Protein AF-K3X3Z5-F1 (afdb_monomer)

Solvent-accessible surface area (backbone atoms only — not comparable to full-atom values): 9626 Å² total; per-residue (Å²): 138,80,86,80,70,74,77,56,52,69,42,76,85,49,53,81,78,54,49,88,45,54,69,49,45,54,52,41,50,53,44,42,53,52,52,18,60,75,34,40,89,85,39,59,60,42,73,52,32,33,34,65,70,54,49,47,64,42,39,48,77,70,24,57,85,70,72,64,48,74,66,56,53,49,53,44,48,54,68,59,26,80,80,70,70,70,47,39,52,40,54,20,53,54,27,14,47,46,72,71,37,71,72,58,71,64,60,39,50,54,52,46,55,51,66,75,47,95,74,80,70,102,67,82,51,72,67,58,52,48,51,49,54,53,24,31,52,56,11,35,44,61,47,24,77,58,81,87,81,57,69,80,73,46,49,66,56,52,49,61,65,53,78,76,111

Secondary structure (DSSP, 8-state):
--------PBPGGGGGGS-SSHHHHHHHHHHHHHHHHHHTTT-GGGGTEEEHHHHHHHHHHHHGGGT--HHHHHHHHHHH-TT--SEEEHHHHHHHHHHHS---HHHHHHHHHHTT-SS--S---HHHHHHHHHHHHHHHHHHB--PPPPHHHHHHHHHHHHTT-

pLDDT: mean 81.87, std 15.61, range [31.64, 96.0]

Foldseek 3Di:
DDDPPPPFAFDPLQPLQQDQAPVLLVQLVVLLVVVCVVCCVPDVCSLFKDALVSQCRSCVVVNVVVPQDSVSSVVLQVLLPPVPPNIDGPLLQSLLSLVNHDDDPVVSVVSSLVSLDPDDDPDQDLVNVLVSVVSNQSSVVSTGVDPRDDSVNCVVVSCVVNVVD

Mean predicted aligned error: 7.84 Å

Nearest PDB structures (foldseek):
  2l2e-assembly1_A  TM=6.737E-01  e=6.072E-02  Schizosaccharomyces pombe
  1iku-assembly1_A  TM=6.358E-01  e=1.335E-01  Bos taurus

Organism: Globisporangium ultimum (strain ATCC 200006 / CBS 805.95 / DAOM BR144) (NCBI:txid431595)

Radius of gyration: 16.38 Å; Cα contacts (8 Å, |Δi|>4): 162; chains: 1; bounding box: 36×47×47 Å

Structure (mmCIF, N/CA/C/O backbone):
data_AF-K3X3Z5-F1
#
_entry.id   AF-K3X3Z5-F1
#
loop_
_atom_site.group_PDB
_atom_site.id
_atom_site.type_symbol
_atom_site.label_atom_id
_atom_site.label_alt_id
_atom_site.label_comp_id
_atom_site.label_asym_id
_atom_site.label_entity_id
_atom_site.label_seq_id
_atom_site.pdbx_PDB_ins_code
_atom_site.Cartn_x
_atom_site.Cartn_y
_atom_site.Cartn_z
_atom_site.occupancy
_atom_site.B_iso_or_equiv
_atom_site.auth_seq_id
_atom_site.auth_comp_id
_atom_site.auth_asym_id
_atom_site.auth_atom_id
_atom_site.pdbx_PDB_model_num
ATOM 1 N N . MET A 1 1 ? 17.997 27.847 18.738 1.00 32.31 1 MET A N 1
ATOM 2 C CA . MET A 1 1 ? 17.129 27.845 17.539 1.00 32.31 1 MET A CA 1
ATOM 3 C C . MET A 1 1 ? 17.585 26.740 16.596 1.00 32.31 1 MET A C 1
ATOM 5 O O . MET A 1 1 ? 18.782 26.613 16.391 1.00 32.31 1 MET A O 1
ATOM 9 N N . GLY A 1 2 ? 16.648 25.958 16.044 1.00 32.53 2 GLY A N 1
ATOM 10 C CA . GLY A 1 2 ? 16.897 25.074 14.898 1.00 32.53 2 GLY A CA 1
ATOM 11 C C . GLY A 1 2 ? 17.248 23.615 15.207 1.00 32.53 2 GLY A C 1
ATOM 12 O O . GLY A 1 2 ? 18.322 23.153 14.837 1.00 32.53 2 GLY A O 1
ATOM 13 N N . SER A 1 3 ? 16.327 22.860 15.816 1.00 31.64 3 SER A N 1
ATOM 14 C CA . SER A 1 3 ? 16.375 21.391 15.784 1.00 31.64 3 SER A CA 1
ATOM 15 C C . SER A 1 3 ? 16.249 20.912 14.332 1.00 31.64 3 SER A C 1
ATOM 17 O O . SER A 1 3 ? 15.146 20.827 13.786 1.00 31.64 3 SER A O 1
ATOM 19 N N . LYS A 1 4 ? 17.387 20.590 13.707 1.00 34.66 4 LYS A N 1
ATOM 20 C CA . LYS A 1 4 ? 17.483 19.841 12.448 1.00 34.66 4 LYS A CA 1
ATOM 21 C C . LYS A 1 4 ? 17.101 18.375 12.692 1.00 34.66 4 LYS A C 1
ATOM 23 O O . LYS A 1 4 ? 17.910 17.476 12.499 1.00 34.66 4 LYS A O 1
ATOM 28 N N . HIS A 1 5 ? 15.863 18.114 13.107 1.00 37.16 5 HIS A N 1
ATOM 29 C CA . HIS A 1 5 ? 15.279 16.808 12.832 1.00 37.16 5 HIS A CA 1
ATOM 30 C C . HIS A 1 5 ? 14.963 16.818 11.345 1.00 37.16 5 HIS A C 1
ATOM 32 O O . HIS A 1 5 ? 14.010 17.460 10.903 1.00 37.16 5 HIS A O 1
ATOM 38 N N . SER A 1 6 ? 15.850 16.194 10.572 1.00 39.06 6 SER A N 1
ATOM 39 C CA . SER A 1 6 ? 15.628 15.857 9.177 1.00 39.06 6 SER A CA 1
ATOM 40 C C . SER A 1 6 ? 14.194 15.357 9.040 1.00 39.06 6 SER A C 1
ATOM 42 O O . SER A 1 6 ? 13.831 14.289 9.530 1.00 39.06 6 SER A O 1
ATOM 44 N N . LYS A 1 7 ? 13.342 16.168 8.405 1.00 45.75 7 LYS A N 1
ATOM 45 C CA . LYS A 1 7 ? 12.070 15.695 7.874 1.00 45.75 7 LYS A CA 1
ATOM 46 C C . LYS A 1 7 ? 12.460 14.606 6.886 1.00 45.75 7 LYS A C 1
ATOM 48 O O . LYS A 1 7 ? 12.826 14.932 5.763 1.00 45.75 7 LYS A O 1
ATOM 53 N N . GLY A 1 8 ? 12.497 13.350 7.333 1.00 56.75 8 GLY A N 1
ATOM 54 C CA . GLY A 1 8 ? 12.824 12.207 6.493 1.00 56.75 8 GLY A CA 1
ATOM 55 C C . GLY A 1 8 ? 11.882 12.248 5.302 1.00 56.75 8 GLY A C 1
ATOM 56 O O . GLY A 1 8 ? 10.680 12.006 5.449 1.00 56.75 8 GLY A O 1
ATOM 57 N N . GLY A 1 9 ? 12.404 12.701 4.164 1.00 72.75 9 GLY A N 1
ATOM 58 C CA . GLY A 1 9 ? 11.664 12.763 2.919 1.00 72.75 9 GLY A CA 1
ATOM 59 C C . GLY A 1 9 ? 11.290 11.352 2.492 1.00 72.75 9 GLY A C 1
ATOM 60 O O . GLY A 1 9 ? 11.882 10.370 2.950 1.00 72.75 9 GLY A O 1
ATOM 61 N N . VAL A 1 10 ? 10.286 11.250 1.627 1.00 82.06 10 VAL A N 1
ATOM 62 C CA . VAL A 1 10 ? 10.059 9.999 0.902 1.00 82.06 10 VAL A CA 1
ATOM 63 C C . VAL A 1 10 ? 11.343 9.666 0.141 1.00 82.06 10 VAL A C 1
ATOM 65 O O . VAL A 1 10 ? 11.942 10.554 -0.470 1.00 82.06 10 VAL A O 1
ATOM 68 N N . ARG A 1 11 ? 11.775 8.406 0.207 1.00 86.50 11 ARG A N 1
ATOM 69 C CA . ARG A 1 11 ? 12.928 7.893 -0.544 1.00 86.50 11 ARG A CA 1
ATOM 70 C C . ARG A 1 11 ? 12.750 8.230 -2.025 1.00 86.50 11 ARG A C 1
ATOM 72 O O . ARG A 1 11 ? 11.696 7.933 -2.588 1.00 86.50 11 ARG A O 1
ATOM 79 N N . ALA A 1 12 ? 13.743 8.876 -2.633 1.00 84.94 12 ALA A N 1
ATOM 80 C CA . ALA A 1 12 ? 13.648 9.390 -4.001 1.00 84.94 12 ALA A CA 1
ATOM 81 C C . ALA A 1 12 ? 13.286 8.280 -5.002 1.00 84.94 12 ALA A C 1
ATOM 83 O O . ALA A 1 12 ? 12.450 8.473 -5.877 1.00 84.94 12 ALA A O 1
ATOM 84 N N . GLU A 1 13 ? 13.828 7.084 -4.782 1.00 87.81 13 GLU A N 1
ATOM 85 C CA . GLU A 1 13 ? 13.635 5.876 -5.588 1.00 87.81 13 GLU A CA 1
ATOM 86 C C . GLU A 1 13 ? 12.197 5.334 -5.547 1.00 87.81 13 GLU A C 1
ATOM 88 O O . GLU A 1 13 ? 11.816 4.515 -6.379 1.00 87.81 13 GLU A O 1
ATOM 93 N N . LEU A 1 14 ? 11.399 5.767 -4.567 1.00 89.38 14 LEU A N 1
ATOM 94 C CA . LEU A 1 14 ? 10.021 5.323 -4.371 1.00 89.38 14 LEU A CA 1
ATOM 95 C C . LEU A 1 14 ? 8.997 6.389 -4.762 1.00 89.38 14 LEU A C 1
ATOM 97 O O . LEU A 1 14 ? 7.808 6.089 -4.779 1.00 89.38 14 LEU A O 1
ATOM 101 N N . GLN A 1 15 ? 9.414 7.618 -5.085 1.00 86.88 15 GLN A N 1
ATOM 102 C CA . GLN A 1 15 ? 8.481 8.714 -5.386 1.00 86.88 15 GLN A CA 1
ATOM 103 C C . GLN A 1 15 ? 7.523 8.380 -6.532 1.00 86.88 15 GLN A C 1
ATOM 105 O O . GLN A 1 15 ? 6.372 8.799 -6.516 1.00 86.88 15 GLN A O 1
ATOM 110 N N . CYS A 1 16 ? 7.980 7.577 -7.488 1.00 85.19 16 CYS A N 1
ATOM 111 C CA . CYS A 1 16 ? 7.239 7.216 -8.687 1.00 85.19 16 CYS A CA 1
ATOM 112 C C . CYS A 1 16 ? 6.013 6.311 -8.436 1.00 85.19 16 CYS A C 1
ATOM 114 O O . CYS A 1 16 ? 5.149 6.190 -9.304 1.00 85.19 16 CYS A O 1
ATOM 116 N N . ILE A 1 17 ? 5.920 5.700 -7.249 1.00 89.88 17 ILE A N 1
ATOM 117 C CA . ILE A 1 17 ? 4.785 4.869 -6.820 1.00 89.88 17 ILE A CA 1
ATOM 118 C C . ILE A 1 17 ? 3.985 5.497 -5.673 1.00 89.88 17 ILE A C 1
ATOM 120 O O . ILE A 1 17 ? 3.019 4.894 -5.203 1.00 89.88 17 ILE A O 1
ATOM 124 N N . VAL A 1 18 ? 4.391 6.674 -5.182 1.00 90.56 18 VAL A N 1
ATOM 125 C CA . VAL A 1 18 ? 3.660 7.374 -4.123 1.00 90.56 18 VAL A CA 1
ATOM 126 C C . VAL A 1 18 ? 2.500 8.149 -4.750 1.00 90.56 18 VAL A C 1
ATOM 128 O O . VAL A 1 18 ? 2.741 8.998 -5.610 1.00 90.56 18 VAL A O 1
ATOM 131 N N . PRO A 1 19 ? 1.248 7.902 -4.327 1.00 91.06 19 PRO A N 1
ATOM 132 C CA . PRO A 1 19 ? 0.104 8.654 -4.826 1.00 91.06 19 PRO A CA 1
ATOM 133 C C . PRO A 1 19 ? 0.245 10.153 -4.520 1.00 91.06 19 PRO A C 1
ATOM 135 O O . PRO A 1 19 ? 0.611 10.534 -3.407 1.00 91.06 19 PRO A O 1
ATOM 138 N N . LEU A 1 20 ? -0.051 11.014 -5.498 1.00 88.31 20 LEU A N 1
ATOM 139 C CA . LEU A 1 20 ? 0.067 12.469 -5.331 1.00 88.31 20 LEU A CA 1
ATOM 140 C C . LEU A 1 20 ? -1.100 13.045 -4.526 1.00 88.31 20 LEU A C 1
ATOM 142 O O . LEU A 1 20 ? -0.931 14.021 -3.794 1.00 88.31 20 LEU A O 1
ATOM 146 N N . LYS A 1 21 ? -2.286 12.446 -4.668 1.00 92.00 21 LYS A N 1
ATOM 147 C CA . LYS A 1 21 ? -3.507 12.838 -3.964 1.00 92.00 21 LYS A CA 1
ATOM 148 C C . LYS A 1 21 ? -4.053 11.679 -3.144 1.00 92.00 21 LYS A C 1
ATOM 150 O O . LYS A 1 21 ? -3.856 10.510 -3.469 1.00 92.00 21 LYS A O 1
ATOM 155 N N . TRP A 1 22 ? -4.820 12.016 -2.112 1.00 94.31 22 TRP A N 1
ATOM 156 C CA . TRP A 1 22 ? -5.525 11.031 -1.294 1.00 94.31 22 TRP A CA 1
ATOM 157 C C . TRP A 1 22 ? -6.454 10.123 -2.119 1.00 94.31 22 TRP A C 1
ATOM 159 O O . TRP A 1 22 ? -6.432 8.908 -1.955 1.00 94.31 22 TRP A O 1
ATOM 169 N N . SER A 1 23 ? -7.177 10.694 -3.088 1.00 93.81 23 SER A N 1
ATOM 170 C CA . SER A 1 23 ? -8.027 9.944 -4.025 1.00 93.81 23 SER A CA 1
ATOM 171 C C . SER A 1 23 ? -7.265 8.871 -4.804 1.00 93.81 23 SER A C 1
ATOM 173 O O . SER A 1 23 ? -7.807 7.813 -5.108 1.00 93.81 23 SER A O 1
ATOM 175 N N . ASP A 1 24 ? -5.999 9.134 -5.129 1.00 92.75 24 ASP A N 1
ATOM 176 C CA . ASP A 1 24 ? -5.170 8.215 -5.905 1.00 92.75 24 ASP A CA 1
ATOM 177 C C . ASP A 1 24 ? -4.765 7.008 -5.042 1.00 92.75 24 ASP A C 1
ATOM 179 O O . ASP A 1 24 ? -4.699 5.884 -5.539 1.00 92.75 24 ASP A O 1
ATOM 183 N N . LEU A 1 25 ? -4.554 7.219 -3.733 1.00 94.94 25 LEU A N 1
ATOM 184 C CA . LEU A 1 25 ? -4.337 6.144 -2.762 1.00 94.94 25 LEU A CA 1
ATOM 185 C C . LEU A 1 25 ? -5.586 5.268 -2.612 1.00 94.94 25 LEU A C 1
ATOM 187 O O . LEU A 1 25 ? -5.481 4.042 -2.650 1.00 94.94 25 LEU A O 1
ATOM 191 N N . GLU A 1 26 ? -6.762 5.878 -2.470 1.00 93.81 26 GLU A N 1
ATOM 192 C CA . GLU A 1 26 ? -8.032 5.151 -2.356 1.00 93.81 26 GLU A CA 1
ATOM 193 C C . GLU A 1 26 ? -8.302 4.308 -3.608 1.00 93.81 26 GLU A C 1
ATOM 195 O O . GLU A 1 26 ? -8.629 3.124 -3.508 1.00 93.81 26 GLU A O 1
ATOM 200 N N . GLN A 1 27 ? -8.075 4.873 -4.798 1.00 93.69 27 GLN A N 1
ATOM 201 C CA . GLN A 1 27 ? -8.183 4.139 -6.060 1.00 93.69 27 GLN A CA 1
ATOM 202 C C . GLN A 1 27 ? -7.161 3.003 -6.170 1.00 93.69 27 GLN A C 1
ATOM 204 O O . GLN A 1 27 ? -7.496 1.918 -6.651 1.00 93.69 27 GLN A O 1
ATOM 209 N N . LEU A 1 28 ? -5.918 3.222 -5.732 1.00 94.94 28 LEU A N 1
ATOM 210 C CA . LEU A 1 28 ? -4.889 2.184 -5.717 1.00 94.94 28 LEU A CA 1
ATOM 211 C C . LEU A 1 28 ? -5.283 1.021 -4.793 1.00 94.94 28 LEU A C 1
ATOM 213 O O . LEU A 1 28 ? -5.131 -0.142 -5.172 1.00 94.94 28 LEU A O 1
ATOM 217 N N . HIS A 1 29 ? -5.829 1.323 -3.613 1.00 94.75 29 HIS A N 1
ATOM 218 C CA . HIS A 1 29 ? -6.323 0.315 -2.676 1.00 94.75 29 HIS A CA 1
ATOM 219 C C . HIS A 1 29 ? -7.530 -0.450 -3.233 1.00 94.75 29 HIS A C 1
ATOM 221 O O . HIS A 1 29 ? -7.548 -1.680 -3.190 1.00 94.75 29 HIS A O 1
ATOM 227 N N . LEU A 1 30 ? -8.486 0.244 -3.856 1.00 93.62 30 LEU A N 1
ATOM 228 C CA . LEU A 1 30 ? -9.630 -0.390 -4.514 1.00 93.62 30 LEU A CA 1
ATOM 229 C C . LEU A 1 30 ? -9.186 -1.384 -5.601 1.00 93.62 30 LEU A C 1
ATOM 231 O O . LEU A 1 30 ? -9.702 -2.499 -5.678 1.00 93.62 30 LEU A O 1
ATOM 235 N N . ARG A 1 31 ? -8.189 -1.022 -6.417 1.00 94.00 31 ARG A N 1
ATOM 236 C CA . ARG A 1 31 ? -7.618 -1.932 -7.429 1.00 94.00 31 ARG A CA 1
ATOM 237 C C . ARG A 1 31 ? -6.979 -3.162 -6.799 1.00 94.00 31 ARG A C 1
ATOM 239 O O . ARG A 1 31 ? -7.108 -4.257 -7.340 1.00 94.00 31 ARG A O 1
ATOM 246 N N . TYR A 1 32 ? -6.304 -2.999 -5.664 1.00 94.69 32 TYR A N 1
ATOM 247 C CA . TYR A 1 32 ? -5.785 -4.134 -4.909 1.00 94.69 32 TYR A CA 1
ATOM 248 C C . TYR A 1 32 ? -6.905 -5.060 -4.438 1.00 94.69 32 TYR A C 1
ATOM 250 O O . TYR A 1 32 ? -6.811 -6.261 -4.672 1.00 94.69 32 TYR A O 1
ATOM 258 N N . GLN A 1 33 ? -7.981 -4.525 -3.859 1.00 92.62 33 GLN A N 1
ATOM 259 C CA . GLN A 1 33 ? -9.123 -5.335 -3.425 1.00 92.62 33 GLN A CA 1
ATOM 260 C C . GLN A 1 33 ? -9.743 -6.112 -4.595 1.00 92.62 33 GLN A C 1
ATOM 262 O O . GLN A 1 33 ? -10.008 -7.308 -4.476 1.00 92.62 33 GLN A O 1
ATOM 267 N N . GLN A 1 34 ? -9.904 -5.466 -5.753 1.00 92.56 34 GLN A N 1
ATOM 268 C CA . GLN A 1 34 ? -10.395 -6.109 -6.975 1.00 92.56 34 GLN A CA 1
ATOM 269 C C . GLN A 1 34 ? -9.463 -7.232 -7.452 1.00 92.56 34 GLN A C 1
ATOM 271 O O . GLN A 1 34 ? -9.922 -8.328 -7.777 1.00 92.56 34 GLN A O 1
ATOM 276 N N . GLU A 1 35 ? -8.151 -6.991 -7.467 1.00 92.88 35 GLU A N 1
ATOM 277 C CA . GLU A 1 35 ? -7.163 -7.973 -7.918 1.00 92.88 35 GLU A CA 1
ATOM 278 C C . GLU A 1 35 ? -7.025 -9.150 -6.939 1.00 92.88 35 GLU A C 1
ATOM 280 O O . GLU A 1 35 ? -6.937 -10.306 -7.362 1.00 92.88 35 GLU A O 1
ATOM 285 N N . ALA A 1 36 ? -7.072 -8.876 -5.634 1.00 91.25 36 ALA A N 1
ATOM 286 C CA . ALA A 1 36 ? -7.106 -9.881 -4.580 1.00 91.25 36 ALA A CA 1
ATOM 287 C C . ALA A 1 36 ? -8.371 -10.740 -4.676 1.00 91.25 36 ALA A C 1
ATOM 289 O O . ALA A 1 36 ? -8.290 -11.968 -4.623 1.00 91.25 36 ALA A O 1
ATOM 290 N N . HIS A 1 37 ? -9.533 -10.119 -4.898 1.00 90.44 37 HIS A N 1
ATOM 291 C CA . HIS A 1 37 ? -10.791 -10.831 -5.103 1.00 90.44 37 HIS A CA 1
ATOM 292 C C . HIS A 1 37 ? -10.730 -11.730 -6.343 1.00 90.44 37 HIS A C 1
ATOM 294 O O . HIS A 1 37 ? -11.031 -12.922 -6.256 1.00 90.44 37 HIS A O 1
ATOM 300 N N . ARG A 1 38 ? -10.253 -11.201 -7.477 1.00 91.75 38 ARG A N 1
ATOM 301 C CA . ARG A 1 38 ? -10.108 -11.944 -8.737 1.00 91.75 38 ARG A CA 1
ATOM 302 C C . ARG A 1 38 ? -9.212 -13.177 -8.593 1.00 91.75 38 ARG A C 1
ATOM 304 O O . ARG A 1 38 ? -9.477 -14.203 -9.215 1.00 91.75 38 ARG A O 1
ATOM 311 N N . ARG A 1 39 ? -8.153 -13.084 -7.783 1.00 89.56 39 ARG A N 1
ATOM 312 C CA . ARG A 1 39 ? -7.172 -14.161 -7.560 1.00 89.56 39 ARG A CA 1
ATOM 313 C C . ARG A 1 39 ? -7.479 -15.052 -6.364 1.00 89.56 39 ARG A C 1
ATOM 315 O O . ARG A 1 39 ? -6.840 -16.091 -6.235 1.00 89.56 39 ARG A O 1
ATOM 322 N N . SER A 1 40 ? -8.455 -14.697 -5.533 1.00 86.19 40 SER A N 1
ATOM 323 C CA . SER A 1 40 ? -8.757 -15.373 -4.263 1.00 86.19 40 SER A CA 1
ATOM 324 C C . SER A 1 40 ? -8.931 -16.890 -4.383 1.00 86.19 40 SER A C 1
ATOM 326 O O . SER A 1 40 ? -8.541 -17.622 -3.480 1.00 86.19 40 SER A O 1
ATOM 328 N N . ARG A 1 41 ? -9.467 -17.371 -5.513 1.00 86.44 41 ARG A N 1
ATOM 329 C CA . ARG A 1 41 ? -9.676 -18.804 -5.774 1.00 86.44 41 ARG A CA 1
ATOM 330 C C . ARG A 1 41 ? -8.387 -19.569 -6.075 1.00 86.44 41 ARG A C 1
ATOM 332 O O . ARG A 1 41 ? -8.315 -20.757 -5.794 1.00 86.44 41 ARG A O 1
ATOM 339 N N . THR A 1 42 ? -7.401 -18.913 -6.680 1.00 87.69 42 THR A N 1
ATOM 340 C CA . THR A 1 42 ? -6.148 -19.541 -7.135 1.00 87.69 42 THR A CA 1
ATOM 341 C C . THR A 1 42 ? -4.979 -19.260 -6.200 1.00 87.69 42 THR A C 1
ATOM 343 O O . THR A 1 42 ? -4.066 -20.067 -6.093 1.00 87.69 42 THR A O 1
ATOM 346 N N . ASP A 1 43 ? -4.997 -18.103 -5.544 1.00 86.31 43 ASP A N 1
ATOM 347 C CA . ASP A 1 43 ? -3.992 -17.673 -4.583 1.00 86.31 43 ASP A CA 1
ATOM 348 C C . ASP A 1 43 ? -4.668 -16.848 -3.473 1.00 86.31 43 ASP A C 1
ATOM 350 O O . ASP A 1 43 ? -4.782 -15.620 -3.579 1.00 86.31 43 ASP A O 1
ATOM 354 N N . PRO A 1 44 ? -5.122 -17.507 -2.392 1.00 85.69 44 PRO A N 1
ATOM 355 C CA . PRO A 1 44 ? -5.732 -16.829 -1.251 1.00 85.69 44 PRO A CA 1
ATOM 356 C C . PRO A 1 44 ? -4.788 -15.837 -0.558 1.00 85.69 44 PRO A C 1
ATOM 358 O O . PRO A 1 44 ? -5.250 -14.890 0.078 1.00 85.69 44 PRO A O 1
ATOM 361 N N . GLN A 1 45 ? -3.464 -16.000 -0.693 1.00 87.50 45 GLN A N 1
ATOM 362 C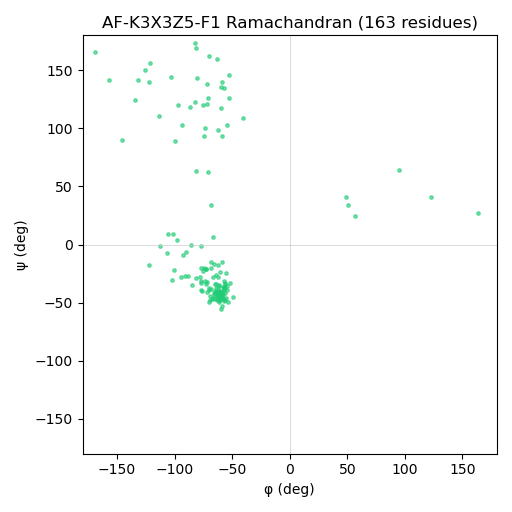 CA . GLN A 1 45 ? -2.495 -15.105 -0.052 1.00 87.50 45 GLN A CA 1
ATOM 363 C C . GLN A 1 45 ? -2.517 -13.698 -0.657 1.00 87.50 45 GLN A C 1
ATOM 365 O O . GLN A 1 45 ? -2.131 -12.746 0.024 1.00 87.50 45 GLN A O 1
ATOM 370 N N . CYS A 1 46 ? -3.031 -13.531 -1.880 1.00 86.94 46 CYS A N 1
ATOM 371 C CA . CYS A 1 46 ? -3.218 -12.221 -2.506 1.00 86.94 46 CYS A CA 1
ATOM 372 C C . CYS A 1 46 ? -4.136 -11.278 -1.703 1.00 86.94 46 CYS A C 1
ATOM 374 O O . CYS A 1 46 ? -4.125 -10.083 -1.970 1.00 86.94 46 CYS A O 1
ATOM 376 N N . GLN A 1 47 ? -4.906 -11.780 -0.727 1.00 87.25 47 GLN A N 1
ATOM 377 C CA . GLN A 1 47 ? -5.710 -10.955 0.189 1.00 87.25 47 GLN A CA 1
ATOM 378 C C . GLN A 1 47 ? -4.883 -10.232 1.258 1.00 87.25 47 GLN A C 1
ATOM 380 O O . GLN A 1 47 ? -5.340 -9.235 1.820 1.00 87.25 47 GLN A O 1
ATOM 385 N N . TYR A 1 48 ? -3.666 -10.705 1.529 1.00 90.38 48 TYR A N 1
ATOM 386 C CA . TYR A 1 48 ? -2.793 -10.162 2.575 1.00 90.38 48 TYR A CA 1
ATOM 387 C C . TYR A 1 48 ? -1.439 -9.694 2.039 1.00 90.38 48 TYR A C 1
ATOM 389 O O . TYR A 1 48 ? -0.726 -8.947 2.714 1.00 90.38 48 TYR A O 1
ATOM 397 N N . PHE A 1 49 ? -1.065 -10.141 0.839 1.00 92.94 49 PHE A N 1
ATOM 398 C CA . PHE A 1 49 ? 0.253 -9.921 0.272 1.00 92.94 49 PHE A CA 1
ATOM 399 C C . PHE A 1 49 ? 0.196 -9.403 -1.165 1.00 92.94 49 PHE A C 1
ATOM 401 O O . PHE A 1 49 ? -0.570 -9.876 -2.001 1.00 92.94 49 PHE A O 1
ATOM 408 N N . LEU A 1 50 ? 1.111 -8.491 -1.477 1.00 94.31 50 LEU A N 1
ATOM 409 C CA . LEU A 1 50 ? 1.408 -8.041 -2.829 1.00 94.31 50 LEU A CA 1
ATOM 410 C C . LEU A 1 50 ? 2.571 -8.873 -3.373 1.00 94.31 50 LEU A C 1
ATOM 412 O O . LEU A 1 50 ? 3.728 -8.631 -3.026 1.00 94.31 50 LEU A O 1
ATOM 416 N N . SER A 1 51 ? 2.286 -9.848 -4.236 1.00 94.00 51 SER A N 1
ATOM 417 C CA . SER A 1 51 ? 3.321 -10.409 -5.116 1.00 94.00 51 SER A CA 1
ATOM 418 C C . SER A 1 51 ? 3.714 -9.377 -6.175 1.00 94.00 51 SER A C 1
ATOM 420 O O . SER A 1 51 ? 2.942 -8.457 -6.453 1.00 94.00 51 SER A O 1
ATOM 422 N N . PHE A 1 52 ? 4.864 -9.545 -6.836 1.00 94.25 52 PHE A N 1
ATOM 423 C CA . PHE A 1 52 ? 5.261 -8.631 -7.916 1.00 94.25 52 PHE A CA 1
ATOM 424 C C . PHE A 1 52 ? 4.184 -8.508 -9.010 1.00 94.25 52 PHE A C 1
ATOM 426 O O . PHE A 1 52 ? 3.937 -7.425 -9.534 1.00 94.25 52 PHE A O 1
ATOM 433 N N . ASN A 1 53 ? 3.477 -9.600 -9.317 1.00 92.31 53 ASN A N 1
ATOM 434 C CA . ASN A 1 53 ? 2.401 -9.589 -10.306 1.00 92.31 53 ASN A CA 1
ATOM 435 C C . ASN A 1 53 ? 1.210 -8.724 -9.876 1.00 92.31 53 ASN A C 1
ATOM 437 O O . ASN A 1 53 ? 0.675 -7.992 -10.707 1.00 92.31 53 ASN A O 1
ATOM 441 N N . VAL A 1 54 ? 0.809 -8.800 -8.603 1.00 93.75 54 VAL A N 1
ATOM 442 C CA . VAL A 1 54 ? -0.268 -7.967 -8.044 1.00 93.75 54 VAL A CA 1
ATOM 443 C C . VAL A 1 54 ? 0.193 -6.514 -7.958 1.00 93.75 54 VAL A C 1
ATOM 445 O O . VAL A 1 54 ? -0.495 -5.630 -8.454 1.00 93.75 54 VAL A O 1
ATOM 448 N N . PHE A 1 55 ? 1.392 -6.276 -7.422 1.00 94.94 55 PHE A N 1
ATOM 449 C CA . PHE A 1 55 ? 2.017 -4.957 -7.323 1.00 94.94 55 PHE A CA 1
ATOM 450 C C . PHE A 1 55 ? 2.073 -4.245 -8.681 1.00 94.94 55 PHE A C 1
ATOM 452 O O . PHE A 1 55 ? 1.613 -3.114 -8.822 1.00 94.94 55 PHE A O 1
ATOM 459 N N . ARG A 1 56 ? 2.553 -4.942 -9.717 1.00 93.31 56 ARG A N 1
ATOM 460 C CA . ARG A 1 56 ? 2.577 -4.426 -11.086 1.00 93.31 56 ARG A CA 1
ATOM 461 C C . ARG A 1 56 ? 1.170 -4.126 -11.593 1.00 93.31 56 ARG A C 1
ATOM 463 O O . ARG A 1 56 ? 0.962 -3.068 -12.176 1.00 93.31 56 ARG A O 1
ATOM 470 N N . ALA A 1 57 ? 0.214 -5.033 -11.392 1.00 91.94 57 ALA A N 1
ATOM 471 C CA . ALA A 1 57 ? -1.152 -4.859 -11.886 1.00 91.94 57 ALA A CA 1
ATOM 472 C C . ALA A 1 57 ? -1.824 -3.602 -11.308 1.00 91.94 57 ALA A C 1
ATOM 474 O O . ALA A 1 57 ? -2.455 -2.857 -12.054 1.00 91.94 57 ALA A O 1
ATOM 475 N N . ILE A 1 58 ? -1.642 -3.329 -10.012 1.00 93.94 58 ILE A N 1
ATOM 476 C CA . ILE A 1 58 ? -2.272 -2.175 -9.355 1.00 93.94 58 ILE A CA 1
ATOM 477 C C . ILE A 1 58 ? -1.572 -0.845 -9.677 1.00 93.94 58 ILE A C 1
ATOM 479 O O . ILE A 1 58 ? -2.243 0.187 -9.761 1.00 93.94 58 ILE A O 1
ATOM 483 N N . LEU A 1 59 ? -0.251 -0.865 -9.903 1.00 91.56 59 LEU A N 1
ATOM 484 C CA . LEU A 1 59 ? 0.546 0.336 -10.176 1.00 91.56 59 LEU A CA 1
ATOM 485 C C . LEU A 1 59 ? 0.621 0.710 -11.653 1.00 91.56 59 LEU A C 1
ATOM 487 O O . LEU A 1 59 ? 0.735 1.893 -11.949 1.00 91.56 59 LEU A O 1
ATOM 491 N N . THR A 1 60 ? 0.502 -0.240 -12.586 1.00 85.25 60 THR A N 1
ATOM 492 C CA . THR A 1 60 ? 0.593 0.049 -14.034 1.00 85.25 60 THR A CA 1
ATOM 493 C C . THR A 1 60 ? -0.295 1.228 -14.462 1.00 85.25 60 THR A C 1
ATOM 495 O O . THR A 1 60 ? 0.215 2.115 -15.140 1.00 85.25 60 THR A O 1
ATOM 498 N N . PRO A 1 61 ? -1.571 1.342 -14.038 1.00 79.75 61 PRO A N 1
ATOM 499 C CA . PRO A 1 61 ? -2.401 2.473 -14.449 1.00 79.75 61 PRO A CA 1
ATOM 500 C C . PRO A 1 61 ? -2.053 3.789 -13.734 1.00 79.75 61 PRO A C 1
ATOM 502 O O . PRO A 1 61 ? -2.368 4.853 -14.250 1.00 79.75 61 PRO A O 1
ATOM 505 N N . VAL A 1 62 ? -1.422 3.739 -12.552 1.00 74.56 62 VAL A N 1
ATOM 506 C CA . VAL A 1 62 ? -0.929 4.936 -11.835 1.00 74.56 62 VAL A CA 1
ATOM 507 C C . VAL A 1 62 ? 0.350 5.455 -12.492 1.00 74.56 62 VAL A C 1
ATOM 509 O O . VAL A 1 62 ? 0.537 6.652 -12.673 1.00 74.56 62 VAL A O 1
ATOM 512 N N . CYS A 1 63 ? 1.214 4.530 -12.892 1.00 72.94 63 CYS A N 1
ATOM 513 C CA . CYS A 1 63 ? 2.536 4.806 -13.427 1.00 72.94 63 CYS A CA 1
ATOM 514 C C . CYS A 1 63 ? 2.555 4.979 -14.954 1.00 72.94 63 CYS A C 1
ATOM 516 O O . CYS A 1 63 ? 3.585 5.366 -15.503 1.00 72.94 63 CYS A O 1
ATOM 518 N N . ALA A 1 64 ? 1.430 4.739 -15.638 1.00 70.69 64 ALA A N 1
ATOM 519 C CA . ALA A 1 64 ? 1.293 4.923 -17.083 1.00 70.69 64 ALA A CA 1
ATOM 520 C C . ALA A 1 64 ? 1.624 6.359 -17.523 1.00 70.69 64 ALA A C 1
ATOM 522 O O . ALA A 1 64 ? 2.253 6.553 -18.558 1.00 70.69 64 ALA A O 1
ATOM 523 N N . ALA A 1 65 ? 1.269 7.357 -16.708 1.00 65.81 65 ALA A N 1
ATOM 524 C CA . ALA A 1 65 ? 1.590 8.760 -16.976 1.00 65.81 65 ALA A CA 1
ATOM 525 C C . ALA A 1 65 ? 3.081 9.098 -16.776 1.00 65.81 65 ALA A C 1
ATOM 527 O O . ALA A 1 65 ? 3.561 10.091 -17.312 1.00 65.81 65 ALA A O 1
ATOM 528 N N . ALA A 1 66 ? 3.810 8.282 -16.012 1.00 69.44 66 ALA A N 1
ATOM 529 C CA . ALA A 1 66 ? 5.223 8.477 -15.694 1.00 69.44 66 ALA A CA 1
ATOM 530 C C . ALA A 1 66 ? 6.155 7.581 -16.534 1.00 69.44 66 ALA A C 1
ATOM 532 O O . ALA A 1 66 ? 7.347 7.511 -16.245 1.00 69.44 66 ALA A O 1
ATOM 533 N N . SER A 1 67 ? 5.622 6.893 -17.555 1.00 78.81 67 SER A N 1
ATOM 534 C CA . SER A 1 67 ? 6.365 5.989 -18.450 1.00 78.81 67 SER A CA 1
ATOM 535 C C . SER A 1 67 ? 7.229 4.958 -17.714 1.00 78.81 67 SER A C 1
ATOM 537 O O . SER A 1 67 ? 8.305 4.596 -18.188 1.00 78.81 67 SER A O 1
ATOM 539 N N . ILE A 1 68 ? 6.768 4.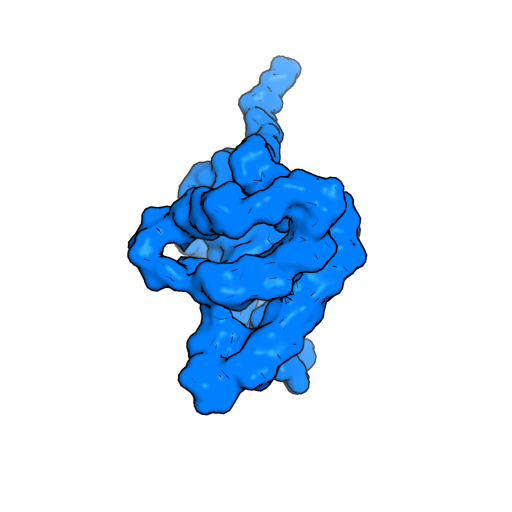488 -16.550 1.00 82.50 68 ILE A N 1
ATOM 540 C CA . ILE A 1 68 ? 7.529 3.526 -15.751 1.00 82.50 68 ILE A CA 1
ATOM 541 C C . ILE A 1 68 ? 7.436 2.154 -16.399 1.00 82.50 68 ILE A C 1
ATOM 543 O O . ILE A 1 68 ? 6.347 1.588 -16.538 1.00 82.50 68 ILE A O 1
ATOM 547 N N . ASP A 1 69 ? 8.584 1.604 -16.769 1.00 86.25 69 ASP A N 1
ATOM 548 C CA . ASP A 1 69 ? 8.642 0.285 -17.378 1.00 86.25 69 ASP A CA 1
ATOM 549 C C . ASP A 1 69 ? 8.600 -0.852 -16.335 1.00 86.25 69 ASP A C 1
ATOM 551 O O . ASP A 1 69 ? 8.637 -0.670 -15.112 1.00 86.25 69 ASP A O 1
ATOM 555 N N . LYS A 1 70 ? 8.509 -2.090 -16.831 1.00 89.81 70 LYS A N 1
ATOM 556 C CA . LYS A 1 70 ? 8.473 -3.287 -15.982 1.00 89.81 70 LYS A CA 1
ATOM 557 C C . LYS A 1 70 ? 9.745 -3.448 -15.137 1.00 89.81 70 LYS A C 1
ATOM 559 O O . LYS A 1 70 ? 9.647 -3.976 -14.030 1.00 89.81 70 LYS A O 1
ATOM 564 N N . ALA A 1 71 ? 10.912 -3.073 -15.661 1.00 90.75 71 ALA A N 1
ATOM 565 C CA . ALA A 1 71 ? 12.189 -3.245 -14.975 1.00 90.75 71 ALA A CA 1
ATOM 566 C C . ALA A 1 71 ? 12.311 -2.265 -13.802 1.00 90.75 71 ALA A C 1
ATOM 568 O O . ALA A 1 71 ? 12.704 -2.662 -12.707 1.00 90.75 71 ALA A O 1
ATOM 569 N N . GLN A 1 72 ? 11.872 -1.024 -13.997 1.00 90.12 72 GLN A N 1
ATOM 570 C CA . GLN A 1 72 ? 11.785 -0.015 -12.951 1.00 90.12 72 GLN A CA 1
ATOM 571 C C . GLN A 1 72 ? 10.797 -0.429 -11.856 1.00 90.12 72 GLN A C 1
ATOM 573 O O . GLN A 1 72 ? 11.153 -0.391 -10.682 1.00 90.12 72 GLN A O 1
ATOM 578 N N . LEU A 1 73 ? 9.603 -0.925 -12.210 1.00 91.75 73 LEU A N 1
ATOM 579 C CA . LEU A 1 73 ? 8.652 -1.443 -11.214 1.00 91.75 73 LEU A CA 1
ATOM 580 C C . LEU A 1 73 ? 9.213 -2.631 -10.423 1.00 91.75 73 LEU A C 1
ATOM 582 O O . LEU A 1 73 ? 8.919 -2.760 -9.235 1.00 91.75 73 LEU A O 1
ATOM 586 N N . LEU A 1 74 ? 9.999 -3.502 -11.062 1.00 93.50 74 LEU A N 1
ATOM 587 C CA . LEU A 1 74 ? 10.664 -4.612 -10.378 1.00 93.50 74 LEU A CA 1
ATOM 588 C C . LEU A 1 74 ? 11.722 -4.102 -9.397 1.00 93.50 74 LEU A C 1
ATOM 590 O O . LEU A 1 74 ? 11.711 -4.511 -8.242 1.00 93.50 74 LEU A O 1
ATOM 594 N N . ALA A 1 75 ? 12.555 -3.146 -9.812 1.00 92.75 75 ALA A N 1
ATOM 595 C CA . ALA A 1 75 ? 13.535 -2.523 -8.927 1.00 92.75 75 ALA A CA 1
ATOM 596 C C . ALA A 1 75 ? 12.862 -1.844 -7.722 1.00 92.75 75 ALA A C 1
ATOM 598 O O . ALA A 1 75 ? 13.296 -2.017 -6.584 1.00 92.75 75 ALA A O 1
ATOM 599 N N . THR A 1 76 ? 11.756 -1.124 -7.938 1.00 92.88 76 THR A N 1
ATOM 600 C CA . THR A 1 76 ? 10.962 -0.536 -6.852 1.00 92.88 76 THR A CA 1
ATOM 601 C C . THR A 1 76 ? 10.400 -1.606 -5.915 1.00 92.88 76 THR A C 1
ATOM 603 O O . THR A 1 76 ? 10.446 -1.437 -4.697 1.00 92.88 76 THR A O 1
ATOM 606 N N . PHE A 1 77 ? 9.889 -2.713 -6.457 1.00 94.75 77 PHE A N 1
ATOM 607 C CA . PHE A 1 77 ? 9.390 -3.828 -5.656 1.00 94.75 77 PHE A CA 1
ATOM 608 C C . PHE A 1 77 ? 10.494 -4.438 -4.782 1.00 94.75 77 PHE A C 1
ATOM 610 O O . PHE A 1 77 ? 10.294 -4.606 -3.580 1.00 94.75 77 PHE A O 1
ATOM 617 N N . ASP A 1 78 ? 11.672 -4.686 -5.351 1.00 93.38 78 ASP A N 1
ATOM 618 C CA . ASP A 1 78 ? 12.817 -5.253 -4.635 1.00 93.38 78 ASP A CA 1
ATOM 619 C C . ASP A 1 78 ? 13.332 -4.307 -3.532 1.00 93.38 78 ASP A C 1
ATOM 621 O O . ASP A 1 78 ? 13.718 -4.751 -2.450 1.00 93.38 78 ASP A O 1
ATOM 625 N N . LEU A 1 79 ? 13.262 -2.987 -3.746 1.00 91.75 79 LEU A N 1
ATOM 626 C CA . LEU A 1 79 ? 13.596 -1.980 -2.727 1.00 91.75 79 LEU A CA 1
ATOM 627 C C . LEU A 1 79 ? 12.623 -1.957 -1.537 1.00 91.75 79 LEU A C 1
ATOM 629 O O . LEU A 1 79 ? 13.002 -1.520 -0.439 1.00 91.75 79 LEU A O 1
ATOM 633 N N . LEU A 1 80 ? 11.370 -2.359 -1.758 1.00 92.19 80 LEU A N 1
ATOM 634 C CA . LEU A 1 80 ? 10.344 -2.488 -0.722 1.00 92.19 80 LEU A CA 1
ATOM 635 C C . LEU A 1 80 ? 10.428 -3.855 -0.026 1.00 92.19 80 LEU A C 1
ATOM 637 O O . LEU A 1 80 ? 10.216 -3.940 1.187 1.00 92.19 80 LEU A O 1
ATOM 641 N N . ASP A 1 81 ? 10.787 -4.913 -0.756 1.00 91.31 81 ASP A N 1
ATOM 642 C CA . ASP A 1 81 ? 10.931 -6.281 -0.250 1.00 91.31 81 ASP A CA 1
ATOM 643 C C . ASP A 1 81 ? 12.280 -6.497 0.450 1.00 91.31 81 ASP A C 1
ATOM 645 O O . ASP A 1 81 ? 13.110 -7.325 0.074 1.00 91.31 81 ASP A O 1
ATOM 649 N N . ARG A 1 82 ? 12.493 -5.766 1.547 1.00 81.00 82 ARG A N 1
ATOM 650 C CA . ARG A 1 82 ? 13.744 -5.796 2.331 1.00 81.00 82 ARG A CA 1
ATOM 651 C C . ARG A 1 82 ? 14.163 -7.185 2.805 1.00 81.00 82 ARG A C 1
ATOM 653 O O . ARG A 1 82 ? 15.331 -7.404 3.102 1.00 81.00 82 ARG A O 1
ATOM 660 N N . ARG A 1 83 ? 13.207 -8.107 2.940 1.00 83.56 83 ARG A N 1
ATOM 661 C CA . ARG A 1 83 ? 13.442 -9.483 3.403 1.00 83.56 83 ARG A CA 1
ATOM 662 C C . ARG A 1 83 ? 13.557 -10.483 2.249 1.00 83.56 83 ARG A C 1
ATOM 664 O O . ARG A 1 83 ? 13.648 -11.680 2.528 1.00 83.56 83 ARG A O 1
ATOM 671 N N . GLN A 1 84 ? 13.515 -10.006 1.002 1.00 84.19 84 GLN A N 1
ATOM 672 C CA . GLN A 1 84 ? 13.590 -10.795 -0.230 1.00 84.19 84 GLN A CA 1
ATOM 673 C C . GLN A 1 84 ? 12.619 -11.986 -0.219 1.00 84.19 84 GLN A C 1
ATOM 675 O O . GLN A 1 84 ? 12.954 -13.108 -0.601 1.00 84.19 84 GLN A O 1
ATOM 680 N N . LYS A 1 85 ? 11.399 -11.765 0.285 1.00 88.19 85 LYS A N 1
ATOM 681 C CA . LYS A 1 85 ? 10.353 -12.796 0.386 1.00 88.19 85 LYS A CA 1
ATOM 682 C C . LYS A 1 85 ? 9.528 -12.930 -0.891 1.00 88.19 85 LYS A C 1
ATOM 684 O O . LYS A 1 85 ? 8.629 -13.769 -0.938 1.00 88.19 85 LYS A O 1
ATOM 689 N N . ARG A 1 86 ? 9.824 -12.120 -1.909 1.00 90.62 86 ARG A N 1
ATOM 690 C CA . ARG A 1 86 ? 9.085 -11.945 -3.164 1.00 90.62 86 ARG A CA 1
ATOM 691 C C . ARG A 1 86 ? 7.624 -11.549 -2.955 1.00 90.62 86 ARG A C 1
ATOM 693 O O . ARG A 1 86 ? 6.772 -11.807 -3.809 1.00 90.62 86 ARG A O 1
ATOM 700 N N . LYS A 1 87 ? 7.330 -10.928 -1.810 1.00 93.00 87 LYS A N 1
ATOM 701 C CA . LYS A 1 87 ? 5.998 -10.453 -1.434 1.00 93.00 87 LYS A CA 1
ATOM 702 C C . LYS A 1 87 ? 6.076 -9.346 -0.393 1.00 93.00 87 LYS A C 1
ATOM 704 O O . LYS A 1 87 ? 6.859 -9.435 0.549 1.00 93.00 87 LYS A O 1
ATOM 709 N N . LEU A 1 88 ? 5.210 -8.351 -0.526 1.00 94.69 88 LEU A N 1
ATOM 710 C CA . LEU A 1 88 ? 5.035 -7.283 0.459 1.00 94.69 88 LEU A CA 1
ATOM 711 C C . LEU A 1 88 ? 3.767 -7.542 1.266 1.00 94.69 88 LEU A C 1
ATOM 713 O O . LEU A 1 88 ? 2.782 -8.024 0.715 1.00 94.69 88 LEU A O 1
ATOM 717 N N . VAL A 1 89 ? 3.761 -7.211 2.554 1.00 94.12 89 VAL A N 1
ATOM 718 C CA . VAL A 1 89 ? 2.526 -7.228 3.351 1.00 94.12 89 VAL A CA 1
ATOM 719 C C . VAL A 1 89 ? 1.660 -6.053 2.896 1.00 94.12 89 VAL A C 1
ATOM 721 O O . VAL A 1 89 ? 2.102 -4.906 2.962 1.00 94.12 89 VAL A O 1
ATOM 724 N N . ALA A 1 90 ? 0.441 -6.323 2.428 1.00 94.12 90 ALA A N 1
ATOM 725 C CA . ALA A 1 90 ? -0.431 -5.294 1.863 1.00 94.12 90 ALA A CA 1
ATOM 726 C C . ALA A 1 90 ? -0.795 -4.225 2.902 1.00 94.12 90 ALA A C 1
ATOM 728 O O . ALA A 1 90 ? -0.715 -3.034 2.614 1.00 94.12 90 ALA A O 1
ATOM 729 N N . MET A 1 91 ? -1.104 -4.641 4.134 1.00 93.25 91 MET A N 1
ATOM 730 C CA . MET A 1 91 ? -1.414 -3.718 5.229 1.00 93.25 91 MET A CA 1
ATOM 731 C C . MET A 1 91 ? -0.241 -2.782 5.540 1.00 93.25 91 MET A C 1
ATOM 733 O O . MET A 1 91 ? -0.460 -1.586 5.718 1.00 93.25 91 MET A O 1
ATOM 737 N N . ASP A 1 92 ? 0.996 -3.290 5.549 1.00 94.31 92 ASP A N 1
ATOM 738 C CA . ASP A 1 92 ? 2.190 -2.462 5.750 1.00 94.31 92 ASP A CA 1
ATOM 739 C C . ASP A 1 92 ? 2.324 -1.451 4.602 1.00 94.31 92 ASP A C 1
ATOM 741 O O . ASP A 1 92 ? 2.479 -0.255 4.835 1.00 94.31 92 ASP A O 1
ATOM 745 N N . PHE A 1 93 ? 2.197 -1.913 3.356 1.00 95.75 93 PHE A N 1
ATOM 746 C CA . PHE A 1 93 ? 2.309 -1.067 2.169 1.00 95.75 93 PHE A CA 1
ATOM 747 C C . PHE A 1 93 ? 1.277 0.075 2.167 1.00 95.75 93 PHE A C 1
ATOM 749 O O . PHE A 1 93 ? 1.652 1.246 2.076 1.00 95.75 93 PHE A O 1
ATOM 756 N N . PHE A 1 94 ? -0.011 -0.239 2.332 1.00 96.00 94 PHE A N 1
ATOM 757 C CA . PHE A 1 94 ? -1.085 0.758 2.299 1.00 96.00 94 PHE A CA 1
ATOM 758 C C . PHE A 1 94 ? -1.080 1.680 3.519 1.00 96.00 94 PHE A C 1
ATOM 760 O O . PHE A 1 94 ? -1.284 2.883 3.361 1.00 96.00 94 PHE A O 1
ATOM 767 N N . SER A 1 95 ? -0.769 1.168 4.715 1.00 94.75 95 SER A N 1
ATOM 768 C CA . SER A 1 95 ? -0.625 2.020 5.905 1.00 94.75 95 SER A CA 1
ATOM 769 C C . SER A 1 95 ? 0.555 2.983 5.756 1.00 94.75 95 SER A C 1
ATOM 771 O O . SER A 1 95 ? 0.453 4.158 6.106 1.00 94.75 95 SER A O 1
ATOM 773 N N . GLY A 1 96 ? 1.668 2.515 5.181 1.00 94.56 96 GLY A N 1
ATOM 774 C CA . GLY A 1 96 ? 2.828 3.349 4.876 1.00 94.56 96 GLY A CA 1
ATOM 775 C C . GLY A 1 96 ? 2.491 4.490 3.918 1.00 94.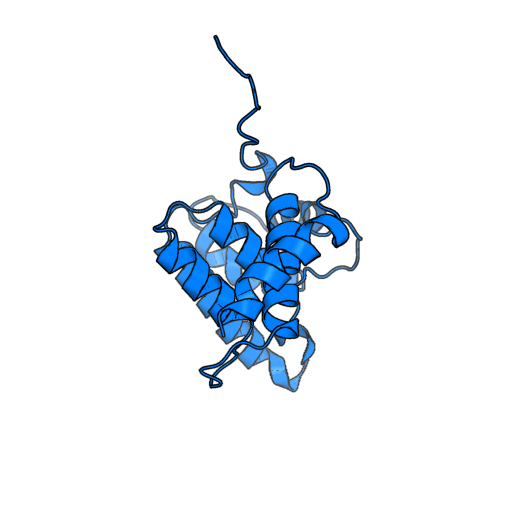56 96 GLY A C 1
ATOM 776 O O . GLY A 1 96 ? 2.823 5.643 4.203 1.00 94.56 96 GLY A O 1
ATOM 777 N N . LEU A 1 97 ? 1.776 4.188 2.829 1.00 95.06 97 LEU A N 1
ATOM 778 C CA . LEU A 1 97 ? 1.292 5.202 1.890 1.00 95.06 97 LEU A CA 1
ATOM 779 C C . LEU A 1 97 ? 0.337 6.199 2.565 1.00 95.06 97 LEU A C 1
ATOM 781 O O . LEU A 1 97 ? 0.521 7.407 2.430 1.00 95.06 97 LEU A O 1
ATOM 785 N N . ALA A 1 98 ? -0.628 5.722 3.356 1.00 95.19 98 ALA A N 1
ATOM 786 C CA . ALA A 1 98 ? -1.577 6.579 4.067 1.00 95.19 98 ALA A CA 1
ATOM 787 C C . ALA A 1 98 ? -0.887 7.594 4.993 1.00 95.19 98 ALA A C 1
ATOM 789 O O . ALA A 1 98 ? -1.314 8.745 5.115 1.00 95.19 98 ALA A O 1
ATOM 790 N N . LEU A 1 99 ? 0.220 7.200 5.628 1.00 93.25 99 LEU A N 1
ATOM 791 C CA . LEU A 1 99 ? 0.977 8.092 6.500 1.00 93.25 99 LEU A CA 1
ATOM 792 C C . LEU A 1 9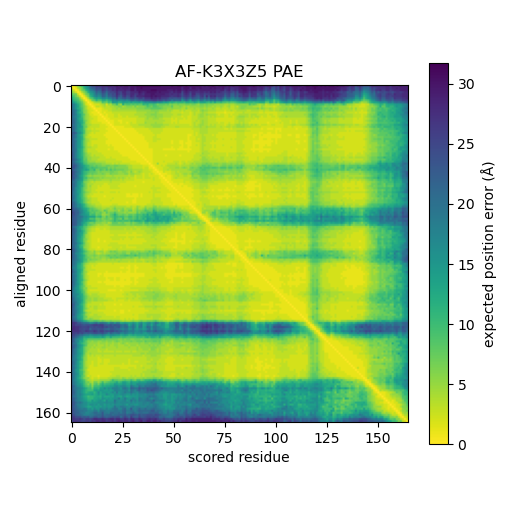9 ? 1.743 9.182 5.737 1.00 93.25 99 LEU A C 1
ATOM 794 O O . LEU A 1 99 ? 1.884 10.287 6.271 1.00 93.25 99 LEU A O 1
ATOM 798 N N . ILE A 1 100 ? 2.210 8.913 4.513 1.00 92.25 100 ILE A N 1
ATOM 799 C CA . ILE A 1 100 ? 3.032 9.858 3.735 1.00 92.25 100 ILE A CA 1
ATOM 800 C C . ILE A 1 100 ? 2.236 10.732 2.762 1.00 92.25 100 ILE A C 1
ATOM 802 O O . ILE A 1 100 ? 2.679 11.845 2.492 1.00 92.25 100 ILE A O 1
ATOM 806 N N . VAL A 1 101 ? 1.090 10.265 2.258 1.00 92.38 101 VAL A N 1
ATOM 807 C CA . VAL A 1 101 ? 0.219 11.053 1.370 1.00 92.38 101 VAL A CA 1
ATOM 808 C C . VAL A 1 101 ? -0.473 12.141 2.184 1.00 92.38 101 VAL A C 1
ATOM 810 O O . VAL A 1 101 ? -0.891 11.909 3.318 1.00 92.38 101 VAL A O 1
ATOM 813 N N . GLU A 1 102 ? -0.571 13.353 1.648 1.00 92.12 102 GLU A N 1
ATOM 814 C CA . GLU A 1 102 ? -1.190 14.473 2.358 1.00 92.12 102 GLU A CA 1
ATOM 815 C C . GLU A 1 102 ? -2.712 14.280 2.470 1.00 92.12 102 GLU A C 1
ATOM 817 O O . GLU A 1 102 ? -3.393 14.056 1.470 1.00 92.12 102 GLU A O 1
ATOM 822 N N . ALA A 1 103 ? -3.240 14.346 3.697 1.00 93.69 103 ALA A N 1
ATOM 823 C CA . ALA A 1 103 ? -4.665 14.213 4.009 1.00 93.69 103 ALA A CA 1
ATOM 824 C C . ALA A 1 103 ? -4.955 14.594 5.468 1.00 93.69 103 ALA A C 1
ATOM 826 O O . ALA A 1 103 ? -4.054 14.642 6.313 1.00 93.69 103 ALA A O 1
ATOM 827 N N . LYS A 1 104 ? -6.240 14.795 5.792 1.00 93.25 104 LYS A N 1
ATOM 828 C CA . LYS A 1 104 ? -6.702 14.993 7.175 1.00 93.25 104 LYS A CA 1
ATOM 829 C C . LYS A 1 104 ? -6.332 13.783 8.039 1.00 93.25 104 LYS A C 1
ATOM 831 O O . LYS A 1 104 ? -6.493 12.642 7.616 1.00 93.25 104 LYS A O 1
ATOM 836 N N . LYS A 1 105 ? -5.900 14.026 9.283 1.00 89.75 105 LYS A N 1
ATOM 837 C CA . LYS A 1 105 ? -5.531 12.958 10.235 1.00 89.75 105 LYS A CA 1
ATOM 838 C C . LYS A 1 105 ? -6.652 11.930 10.443 1.00 89.75 105 LYS A C 1
ATOM 840 O O . LYS A 1 105 ? -6.351 10.747 10.526 1.00 89.75 105 LYS A O 1
ATOM 845 N N . SER A 1 106 ? -7.909 12.378 10.498 1.00 89.31 106 SER A N 1
ATOM 846 C CA . SER A 1 106 ? -9.077 11.496 10.628 1.00 89.31 106 SER A CA 1
ATOM 847 C C . SER A 1 106 ? -9.207 10.546 9.438 1.00 89.31 106 SER A C 1
ATOM 849 O O . SER A 1 106 ? -9.254 9.342 9.643 1.00 89.31 106 SER A O 1
ATOM 851 N N . ALA A 1 107 ? -9.128 11.066 8.209 1.00 90.44 107 ALA A N 1
ATOM 852 C CA . ALA A 1 107 ? -9.194 10.261 6.989 1.00 90.44 107 ALA A CA 1
ATOM 853 C C . ALA A 1 107 ? -8.068 9.215 6.925 1.00 90.44 107 ALA A C 1
ATOM 855 O O . ALA A 1 107 ? -8.306 8.062 6.579 1.00 90.44 107 ALA A O 1
ATOM 856 N N . LYS A 1 108 ? -6.845 9.589 7.334 1.00 93.00 108 LYS A N 1
ATOM 857 C CA . LYS A 1 108 ? -5.723 8.642 7.439 1.00 93.00 108 LYS A CA 1
ATOM 858 C C . LYS A 1 108 ? -6.020 7.505 8.408 1.00 93.00 108 LYS A C 1
ATOM 860 O O . LYS A 1 108 ? -5.741 6.352 8.099 1.00 93.00 108 LYS A O 1
ATOM 865 N N . PHE A 1 109 ? -6.562 7.834 9.577 1.00 88.50 109 PHE A N 1
ATOM 866 C CA . PHE A 1 109 ? -6.877 6.853 10.607 1.00 88.50 109 PHE A CA 1
ATOM 867 C C . PHE A 1 109 ? -8.014 5.921 10.175 1.00 88.50 109 PHE A C 1
ATOM 869 O O . PHE A 1 109 ? -7.859 4.709 10.261 1.00 88.50 109 PHE A O 1
ATOM 876 N N . GLU A 1 110 ? -9.103 6.471 9.635 1.00 88.12 110 GLU A N 1
ATOM 877 C CA . GLU A 1 110 ? -10.237 5.707 9.096 1.00 88.12 110 GLU A CA 1
ATOM 878 C C . GLU A 1 110 ? -9.797 4.746 7.988 1.00 88.12 110 GLU A C 1
ATOM 880 O O . GLU A 1 110 ? -10.128 3.562 8.029 1.00 88.12 110 GLU A O 1
ATOM 885 N N . PHE A 1 111 ? -8.979 5.221 7.045 1.00 91.62 111 PHE A N 1
ATOM 886 C CA . PHE A 1 111 ? -8.431 4.374 5.990 1.00 91.62 111 PHE A CA 1
ATOM 887 C C . PHE A 1 111 ? -7.573 3.245 6.556 1.00 91.62 111 PHE A C 1
ATO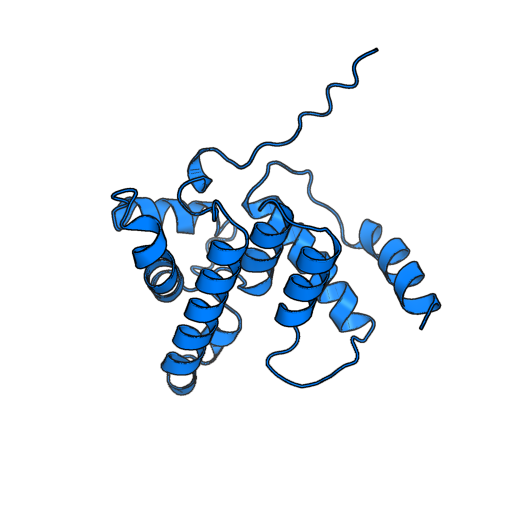M 889 O O . PHE A 1 111 ? -7.768 2.092 6.186 1.00 91.62 111 PHE A O 1
ATOM 896 N N . ILE A 1 112 ? -6.653 3.542 7.477 1.00 90.94 112 ILE A N 1
ATOM 897 C CA . ILE A 1 112 ? -5.784 2.520 8.073 1.00 90.94 112 ILE A CA 1
ATOM 898 C C . ILE A 1 112 ? -6.609 1.475 8.841 1.00 90.94 112 ILE A C 1
ATOM 900 O O . ILE A 1 112 ? -6.328 0.284 8.728 1.00 90.94 112 ILE A O 1
ATOM 904 N N . LEU A 1 113 ? -7.642 1.889 9.581 1.00 86.12 113 LEU A N 1
ATOM 905 C CA . LEU A 1 113 ? -8.549 0.952 10.248 1.00 86.12 113 LEU A CA 1
ATOM 906 C C . LEU A 1 113 ? -9.325 0.091 9.245 1.00 86.12 113 LEU A C 1
ATOM 908 O O . LEU A 1 113 ? -9.476 -1.107 9.470 1.00 86.12 11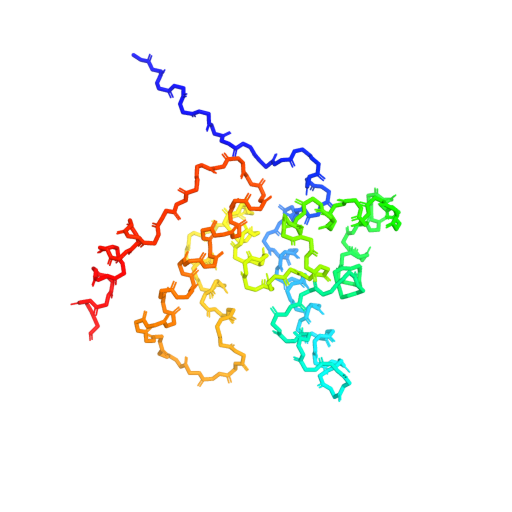3 LEU A O 1
ATOM 912 N N . SER A 1 114 ? -9.739 0.659 8.107 1.00 85.88 114 SER A N 1
ATOM 913 C CA . SER A 1 114 ? -10.416 -0.097 7.044 1.00 85.88 114 SER A CA 1
ATOM 914 C C . SER A 1 114 ? -9.555 -1.208 6.425 1.00 85.88 114 SER A C 1
ATOM 916 O O . SER A 1 114 ? -10.096 -2.125 5.819 1.00 85.88 114 SER A O 1
ATOM 918 N N . LEU A 1 115 ? -8.225 -1.185 6.606 1.00 87.06 115 LEU A N 1
ATOM 919 C CA . LEU A 1 115 ? -7.332 -2.250 6.125 1.00 87.06 115 LEU A CA 1
ATOM 920 C C . LEU A 1 115 ? -7.436 -3.548 6.943 1.00 87.06 115 LEU A C 1
ATOM 922 O O . LEU A 1 115 ? -7.016 -4.600 6.461 1.00 87.06 115 LEU A O 1
ATOM 926 N N . LEU A 1 116 ? -7.926 -3.482 8.187 1.00 79.06 116 LEU A N 1
ATOM 927 C CA . LEU A 1 116 ? -8.211 -4.665 9.010 1.00 79.06 116 LEU A CA 1
ATOM 928 C C . LEU A 1 116 ? -9.506 -5.339 8.577 1.00 79.06 116 LEU A C 1
ATOM 930 O O . LEU A 1 116 ? -9.606 -6.565 8.579 1.00 79.06 116 LEU A O 1
ATOM 934 N N . ASP A 1 117 ? -10.494 -4.514 8.248 1.00 64.88 117 ASP A N 1
ATOM 935 C CA . ASP A 1 117 ? -11.863 -4.943 8.064 1.00 64.88 117 ASP A CA 1
ATOM 936 C C . ASP A 1 117 ? -12.175 -5.105 6.575 1.00 64.88 117 ASP A C 1
ATOM 938 O O . ASP A 1 117 ? -12.683 -4.203 5.911 1.00 64.88 117 ASP A O 1
ATOM 942 N N . ASN A 1 118 ? -11.929 -6.307 6.053 1.00 53.72 118 ASN A N 1
ATOM 943 C CA . ASN A 1 118 ? -12.489 -6.754 4.775 1.00 53.72 118 ASN A CA 1
ATOM 944 C C . ASN A 1 118 ? -14.030 -6.959 4.847 1.00 53.72 118 ASN A C 1
ATOM 946 O O . ASN A 1 118 ? -14.552 -7.852 4.180 1.00 53.72 118 ASN A O 1
ATOM 950 N N . GLY A 1 119 ? -14.773 -6.154 5.623 1.00 47.22 119 GLY A N 1
ATOM 951 C CA . GLY A 1 119 ? -16.195 -5.903 5.388 1.00 47.22 119 GLY A CA 1
ATOM 952 C C . GLY A 1 119 ? -17.217 -6.215 6.487 1.00 47.22 119 GLY A C 1
ATOM 953 O O . GLY A 1 119 ? -18.306 -6.649 6.112 1.00 47.22 119 GLY A O 1
ATOM 954 N N . GLY A 1 120 ? -17.004 -5.955 7.786 1.00 50.84 120 GLY A N 1
ATOM 955 C CA . GLY A 1 120 ? -18.184 -5.811 8.653 1.00 50.84 120 GLY A CA 1
ATOM 956 C C . GLY A 1 120 ? -18.096 -5.888 10.174 1.00 50.84 120 GLY A C 1
ATOM 957 O O . GLY A 1 120 ? -19.130 -6.200 10.769 1.00 50.84 120 GLY A O 1
ATOM 958 N N . LEU A 1 121 ? -16.987 -5.573 10.844 1.00 50.69 121 LEU A N 1
ATOM 959 C CA . LEU A 1 121 ? -17.025 -5.398 12.307 1.00 50.69 121 LEU A CA 1
ATOM 960 C C . LEU A 1 121 ? -16.746 -3.942 12.691 1.00 50.69 121 LEU A C 1
ATOM 962 O O . LEU A 1 121 ? -15.631 -3.445 12.605 1.00 50.69 121 LEU A O 1
ATOM 966 N N . LYS A 1 122 ? -17.783 -3.255 13.195 1.00 61.22 122 LYS A N 1
ATOM 967 C CA . LYS A 1 122 ? -17.733 -1.848 13.651 1.00 61.22 122 LYS A CA 1
ATOM 968 C C . LYS A 1 122 ? -16.865 -1.616 14.902 1.00 61.22 122 LYS A C 1
ATOM 970 O O . LYS A 1 122 ? -16.895 -0.525 15.466 1.00 61.22 122 LYS A O 1
ATOM 975 N N . THR A 1 123 ? -16.144 -2.627 15.378 1.00 69.38 123 THR A N 1
ATOM 976 C CA . THR A 1 123 ? -15.393 -2.596 16.637 1.00 69.38 123 THR A CA 1
ATOM 977 C C . THR A 1 123 ? -14.001 -3.166 16.425 1.00 69.38 123 THR A C 1
ATOM 979 O O . THR A 1 123 ? -13.874 -4.308 15.998 1.00 69.38 123 THR A O 1
ATOM 982 N N . VAL A 1 124 ? -12.981 -2.380 16.769 1.00 72.94 124 VAL A N 1
ATOM 983 C CA . VAL A 1 124 ? -11.568 -2.772 16.709 1.00 72.94 124 VAL A CA 1
ATOM 984 C C . VAL A 1 124 ? -11.138 -3.221 18.100 1.00 72.94 124 VAL A C 1
ATOM 986 O O . VAL A 1 124 ? -11.200 -2.441 19.050 1.00 72.94 124 VAL A O 1
ATOM 989 N N . ASN A 1 125 ? -10.691 -4.464 18.240 1.00 80.31 125 ASN A N 1
ATOM 990 C CA . ASN A 1 125 ? -10.147 -4.956 19.501 1.00 80.31 125 ASN A CA 1
ATOM 991 C C . ASN A 1 125 ? -8.670 -4.544 19.687 1.00 80.31 125 ASN A C 1
ATOM 993 O O . ASN A 1 125 ? -7.989 -4.076 18.773 1.00 80.31 125 ASN A O 1
ATOM 997 N N . LYS A 1 126 ? -8.133 -4.747 20.895 1.00 79.25 126 LYS A N 1
ATOM 998 C CA . LYS A 1 126 ? -6.746 -4.387 21.241 1.00 79.25 126 LYS A CA 1
ATOM 999 C C . LYS A 1 126 ? -5.692 -5.033 20.334 1.00 79.25 126 LYS A C 1
ATOM 1001 O O . LYS A 1 126 ? -4.677 -4.400 20.032 1.00 79.25 126 LYS A O 1
ATOM 1006 N N . CYS A 1 127 ? -5.896 -6.284 19.926 1.00 79.94 127 CYS A N 1
ATOM 1007 C CA . CYS A 1 127 ? -4.968 -6.996 19.049 1.00 79.94 127 CYS A CA 1
ATOM 1008 C C . CYS A 1 127 ? -4.978 -6.389 17.645 1.00 79.94 127 CYS A C 1
ATOM 1010 O O . CYS A 1 127 ? -3.915 -6.129 17.090 1.00 79.94 127 CYS A O 1
ATOM 1012 N N . GLU A 1 128 ? -6.159 -6.099 17.108 1.00 81.75 128 GLU A N 1
ATOM 1013 C CA . GLU A 1 128 ? -6.345 -5.434 15.816 1.00 81.75 128 GLU A CA 1
ATOM 1014 C C . GLU A 1 128 ? -5.725 -4.037 15.796 1.00 81.75 128 GLU A C 1
ATOM 1016 O O . GLU A 1 128 ? -4.954 -3.716 14.889 1.00 81.75 128 GLU A O 1
ATOM 1021 N N . LEU A 1 129 ? -5.949 -3.246 16.848 1.00 81.94 129 LEU A N 1
ATOM 1022 C CA . LEU A 1 129 ? -5.318 -1.937 16.993 1.00 81.94 129 LEU A CA 1
ATOM 1023 C C . LEU A 1 129 ? -3.787 -2.049 17.003 1.00 81.94 129 LEU A C 1
ATOM 1025 O O . LEU A 1 129 ? -3.100 -1.290 16.317 1.00 81.94 129 LEU A O 1
ATOM 1029 N N . MET A 1 130 ? -3.233 -3.011 17.749 1.00 83.50 130 MET A N 1
ATOM 1030 C CA . MET A 1 130 ? -1.788 -3.242 17.770 1.00 83.50 130 MET A CA 1
ATOM 1031 C C . MET A 1 130 ? -1.261 -3.679 16.397 1.00 83.50 130 MET A C 1
ATOM 1033 O O . MET A 1 130 ? -0.216 -3.193 15.964 1.00 83.50 130 MET A O 1
ATOM 1037 N N . MET A 1 131 ? -1.983 -4.551 15.686 1.00 84.62 131 MET A N 1
ATOM 1038 C CA . MET A 1 131 ? -1.615 -4.978 14.333 1.00 84.62 131 MET A CA 1
ATOM 1039 C C . MET A 1 131 ? -1.520 -3.785 13.382 1.00 84.62 131 MET A C 1
ATOM 1041 O O . MET A 1 131 ? -0.504 -3.645 12.700 1.00 84.62 131 MET A O 1
ATOM 1045 N N . VAL A 1 132 ? -2.511 -2.892 13.400 1.00 86.62 132 VAL A N 1
ATOM 1046 C CA . VAL A 1 132 ? -2.519 -1.664 12.593 1.00 86.62 132 VAL A CA 1
ATOM 1047 C C . VAL A 1 132 ? -1.368 -0.736 12.942 1.00 86.62 132 VAL A C 1
ATOM 1049 O O . VAL A 1 132 ? -0.694 -0.227 12.045 1.00 86.62 132 VAL A O 1
ATOM 1052 N N . LEU A 1 133 ? -1.112 -0.514 14.231 1.00 87.00 133 LEU A N 1
ATOM 1053 C CA . LEU A 1 133 ? -0.026 0.357 14.671 1.00 87.00 133 LEU A CA 1
ATOM 1054 C C . LEU A 1 133 ? 1.329 -0.184 14.207 1.00 87.00 133 LEU A C 1
ATOM 1056 O O . LEU A 1 133 ? 2.147 0.560 13.662 1.00 87.00 133 LEU A O 1
ATOM 1060 N N . MET A 1 134 ? 1.546 -1.490 14.358 1.00 88.12 134 MET A N 1
ATOM 1061 C CA . MET A 1 134 ? 2.777 -2.141 13.923 1.00 88.12 134 MET A CA 1
ATOM 1062 C C . MET A 1 134 ? 2.906 -2.170 12.396 1.00 88.12 134 MET A C 1
ATOM 1064 O O . MET A 1 134 ? 4.001 -1.954 11.876 1.00 88.12 134 MET A O 1
ATOM 1068 N N . ALA A 1 135 ? 1.810 -2.380 11.664 1.00 90.50 135 ALA A N 1
ATOM 1069 C CA . ALA A 1 135 ? 1.802 -2.310 10.205 1.00 90.50 135 ALA A CA 1
ATOM 1070 C C . ALA A 1 135 ? 2.104 -0.898 9.699 1.00 90.50 135 ALA A C 1
ATOM 1072 O O . ALA A 1 135 ? 2.916 -0.723 8.796 1.00 90.50 135 ALA A O 1
ATOM 1073 N N . SER A 1 136 ? 1.534 0.119 10.341 1.00 91.19 136 SER A N 1
ATOM 1074 C CA . SER A 1 136 ? 1.773 1.532 10.040 1.00 91.19 136 SER A CA 1
ATOM 1075 C C . SER A 1 136 ? 3.235 1.916 10.242 1.00 91.19 136 SER A C 1
ATOM 1077 O O . SER A 1 136 ? 3.832 2.568 9.388 1.00 91.19 136 SER A O 1
ATOM 1079 N N . VAL A 1 137 ? 3.841 1.457 11.337 1.00 89.44 137 VAL A N 1
ATOM 1080 C CA . VAL A 1 137 ? 5.274 1.617 11.601 1.00 89.44 137 VAL A CA 1
ATOM 1081 C C . VAL A 1 137 ? 6.110 0.959 10.504 1.00 89.44 137 VAL A C 1
ATOM 1083 O O . VAL A 1 137 ? 6.927 1.631 9.874 1.00 89.44 137 VAL A O 1
ATOM 1086 N N . ARG A 1 138 ? 5.901 -0.340 10.242 1.00 89.81 138 ARG A N 1
ATOM 1087 C CA . ARG A 1 138 ? 6.668 -1.075 9.223 1.00 89.81 138 ARG A CA 1
ATOM 1088 C C . ARG A 1 138 ? 6.499 -0.436 7.848 1.00 89.81 138 ARG A C 1
ATOM 1090 O O . ARG A 1 138 ? 7.493 -0.186 7.170 1.00 89.81 138 ARG A O 1
ATOM 1097 N N . GLY A 1 139 ? 5.271 -0.082 7.492 1.00 92.38 139 GLY A N 1
ATOM 1098 C CA . GLY A 1 139 ? 4.917 0.643 6.281 1.00 92.38 139 GLY A CA 1
ATOM 1099 C C . GLY A 1 139 ? 5.642 1.971 6.140 1.00 92.38 139 GLY A C 1
ATOM 1100 O O . GLY A 1 139 ? 6.240 2.244 5.104 1.00 92.38 139 GLY A O 1
ATOM 1101 N N . LEU A 1 140 ? 5.671 2.788 7.194 1.00 90.31 140 LEU A N 1
ATOM 1102 C CA . LEU A 1 140 ? 6.384 4.062 7.168 1.00 90.31 140 LEU A CA 1
ATOM 1103 C C . LEU A 1 140 ? 7.877 3.862 6.890 1.00 90.31 140 LEU A C 1
ATOM 1105 O O . LEU A 1 140 ? 8.457 4.604 6.094 1.00 90.31 140 LEU A O 1
ATOM 1109 N N . THR A 1 141 ? 8.488 2.832 7.488 1.00 89.38 141 THR A N 1
ATOM 1110 C CA . THR A 1 141 ? 9.894 2.518 7.212 1.00 89.38 141 THR A CA 1
ATOM 1111 C C . THR A 1 141 ? 10.126 2.110 5.762 1.00 89.38 141 THR A C 1
ATOM 1113 O O . THR A 1 141 ? 11.235 2.319 5.285 1.00 89.38 141 THR A O 1
ATOM 1116 N N . MET A 1 142 ? 9.134 1.572 5.037 1.00 90.50 142 MET A N 1
ATOM 1117 C CA . MET A 1 142 ? 9.294 1.236 3.615 1.00 90.50 142 MET A CA 1
ATOM 1118 C C . MET A 1 142 ? 9.595 2.486 2.777 1.00 90.50 142 MET A C 1
ATOM 1120 O O . MET A 1 142 ? 10.501 2.458 1.940 1.00 90.50 142 MET A O 1
ATOM 1124 N N . PHE A 1 143 ? 8.889 3.588 3.055 1.00 90.44 143 PHE A N 1
ATOM 1125 C CA . PHE A 1 143 ? 8.905 4.804 2.235 1.00 90.44 143 PHE A CA 1
ATOM 1126 C C . PHE A 1 143 ? 9.795 5.926 2.761 1.00 90.44 143 PHE A C 1
ATOM 1128 O O . PHE A 1 143 ? 10.195 6.794 1.986 1.00 90.44 143 PHE A O 1
ATOM 1135 N N . LYS A 1 144 ? 10.110 5.934 4.057 1.00 88.00 144 LYS A N 1
ATOM 1136 C CA . LYS A 1 144 ? 10.947 6.954 4.692 1.00 88.00 144 LYS A CA 1
ATOM 1137 C C . LYS A 1 144 ? 12.115 6.327 5.436 1.00 88.00 144 LYS A C 1
ATOM 1139 O O . LYS A 1 144 ? 12.012 5.235 5.988 1.00 88.00 144 LYS A O 1
ATOM 1144 N N . TRP A 1 145 ? 13.215 7.070 5.507 1.00 78.31 145 TRP A N 1
ATOM 1145 C CA . TRP A 1 145 ? 14.303 6.770 6.431 1.00 78.31 145 TRP A CA 1
ATOM 1146 C C . TRP A 1 145 ? 13.871 7.159 7.844 1.00 78.31 145 TRP A C 1
ATOM 1148 O O . TRP A 1 145 ? 13.965 8.320 8.240 1.00 78.31 145 TRP A O 1
ATOM 1158 N N . VAL A 1 146 ? 13.331 6.186 8.571 1.00 72.62 146 VAL A N 1
ATOM 1159 C CA . VAL A 1 146 ? 12.899 6.327 9.964 1.00 72.62 146 VAL A CA 1
ATOM 1160 C C . VAL A 1 146 ? 13.649 5.285 10.790 1.00 72.62 146 VAL A C 1
ATOM 1162 O O . VAL A 1 146 ? 13.818 4.165 10.297 1.00 72.62 146 VAL A O 1
ATOM 1165 N N . PRO A 1 147 ? 14.108 5.615 12.011 1.00 65.81 147 PRO A N 1
ATOM 1166 C CA . PRO A 1 147 ? 14.639 4.613 12.926 1.00 65.81 147 PRO A CA 1
ATOM 1167 C C . PRO A 1 147 ? 13.645 3.464 13.107 1.00 65.81 147 PRO A C 1
ATOM 1169 O O . PRO A 1 147 ? 12.430 3.683 13.097 1.00 65.81 147 PRO A O 1
ATOM 1172 N N . GLU A 1 148 ? 14.155 2.247 13.275 1.00 63.75 148 GLU A N 1
ATOM 1173 C CA . GLU A 1 148 ? 13.315 1.088 13.560 1.00 63.75 148 GLU A CA 1
ATOM 1174 C C . GLU A 1 148 ? 12.551 1.325 14.870 1.00 63.75 148 GLU A C 1
ATOM 1176 O O . GLU A 1 148 ? 13.146 1.518 15.933 1.00 63.75 148 GLU A O 1
ATOM 1181 N N . VAL A 1 149 ? 11.218 1.365 14.797 1.00 65.25 149 VAL A N 1
ATOM 1182 C CA . VAL A 1 149 ? 10.380 1.518 15.989 1.00 65.25 149 VAL A CA 1
ATOM 1183 C C . VAL A 1 149 ? 10.139 0.131 16.567 1.00 65.25 149 VAL A C 1
ATOM 1185 O O . VAL A 1 149 ? 9.563 -0.738 15.911 1.00 65.25 149 VAL A O 1
ATOM 1188 N N . AR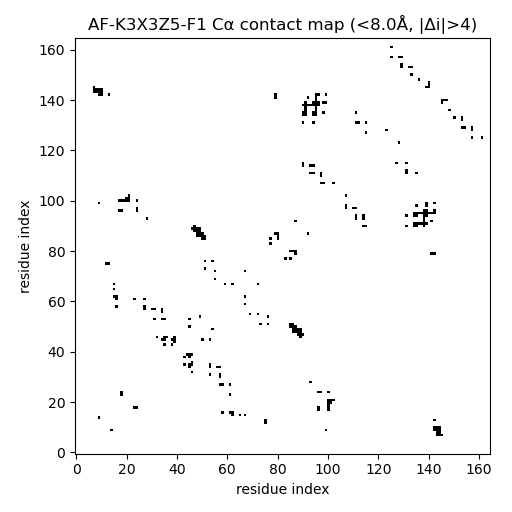G A 1 150 ? 10.593 -0.071 17.803 1.00 66.62 150 ARG A N 1
ATOM 1189 C CA . ARG A 1 150 ? 10.457 -1.344 18.512 1.00 66.62 150 ARG A CA 1
ATOM 1190 C C . ARG A 1 150 ? 9.056 -1.475 19.118 1.00 66.62 150 ARG A C 1
ATOM 1192 O O . ARG A 1 150 ? 8.487 -0.488 19.587 1.00 66.62 150 ARG A O 1
ATOM 1199 N N . GLU A 1 151 ? 8.500 -2.684 19.124 1.00 65.94 151 GLU A N 1
ATOM 1200 C CA . GLU A 1 151 ? 7.141 -2.968 19.617 1.00 65.94 151 GLU A CA 1
ATOM 1201 C C . GLU A 1 151 ? 6.931 -2.505 21.071 1.00 65.94 151 GLU A C 1
ATOM 1203 O O . GLU A 1 151 ? 5.852 -2.039 21.446 1.00 65.94 151 GLU A O 1
ATOM 1208 N N . GLU A 1 152 ? 7.978 -2.564 21.893 1.00 70.56 152 GLU A N 1
ATOM 1209 C CA . GLU A 1 152 ? 7.944 -2.155 23.297 1.00 70.56 152 GLU A CA 1
ATOM 1210 C C . GLU A 1 152 ? 7.618 -0.665 23.461 1.00 70.56 152 GLU A C 1
ATOM 1212 O O . GLU A 1 152 ? 7.003 -0.274 24.452 1.00 70.56 152 GLU A O 1
ATOM 1217 N N . LEU A 1 153 ? 7.960 0.159 22.465 1.00 67.94 153 LEU A N 1
ATOM 1218 C CA . LEU A 1 153 ? 7.628 1.585 22.433 1.00 67.94 153 LEU A CA 1
ATOM 1219 C C . LEU A 1 153 ? 6.157 1.832 22.059 1.00 67.94 153 LEU A C 1
ATOM 1221 O O . LEU A 1 153 ? 5.610 2.888 22.372 1.00 67.94 153 LEU A O 1
ATOM 1225 N N . MET A 1 154 ? 5.498 0.854 21.431 1.00 67.75 154 MET A N 1
ATOM 1226 C CA . MET A 1 154 ? 4.106 0.950 20.979 1.00 67.75 154 MET A CA 1
ATOM 1227 C C . MET A 1 154 ? 3.108 0.456 22.036 1.00 67.75 154 MET A C 1
ATOM 1229 O O . MET A 1 154 ? 1.977 0.945 22.090 1.00 67.75 154 MET A O 1
ATOM 1233 N N . ARG A 1 155 ? 3.515 -0.457 22.932 1.00 68.62 155 ARG A N 1
ATOM 1234 C CA . ARG A 1 155 ? 2.653 -0.986 24.013 1.00 68.62 155 ARG A CA 1
ATOM 1235 C C . ARG A 1 155 ? 2.035 0.089 24.917 1.00 68.62 155 ARG A C 1
ATOM 1237 O O . ARG A 1 155 ? 0.829 -0.001 25.158 1.00 68.62 155 ARG A O 1
ATOM 1244 N N . PRO A 1 156 ? 2.774 1.109 25.401 1.00 69.19 156 PRO A N 1
ATOM 1245 C CA . PRO A 1 156 ? 2.192 2.159 26.238 1.00 69.19 156 PRO A CA 1
ATOM 1246 C C . PRO A 1 156 ? 1.141 2.994 25.498 1.00 69.19 156 PRO A C 1
ATOM 1248 O O . PRO A 1 156 ? 0.154 3.413 26.099 1.00 69.19 156 PRO A O 1
ATOM 1251 N N . LEU A 1 157 ? 1.334 3.214 24.193 1.00 64.56 157 LEU A N 1
ATOM 1252 C CA . LEU A 1 157 ? 0.393 3.953 23.352 1.00 64.56 157 LEU A CA 1
ATOM 1253 C C . LEU A 1 157 ? -0.890 3.148 23.145 1.00 64.56 157 LEU A C 1
ATOM 1255 O O . LEU A 1 157 ? -1.972 3.662 23.404 1.00 64.56 157 LEU A O 1
ATOM 1259 N N . ALA A 1 158 ? -0.776 1.874 22.767 1.00 63.75 158 ALA A N 1
ATOM 1260 C CA . ALA A 1 158 ? -1.935 1.004 22.588 1.00 63.75 158 ALA A CA 1
ATOM 1261 C C . ALA A 1 158 ? -2.740 0.837 23.885 1.00 63.75 158 ALA A C 1
ATOM 1263 O O . ALA A 1 158 ? -3.967 0.873 23.845 1.00 63.75 158 ALA A O 1
ATOM 1264 N N . LYS A 1 159 ? -2.062 0.71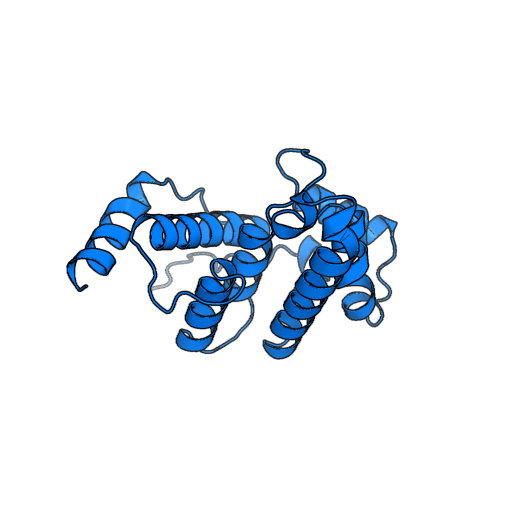5 25.038 1.00 65.19 159 LYS A N 1
ATOM 1265 C CA . LYS A 1 159 ? -2.717 0.671 26.352 1.00 65.19 159 LYS A CA 1
ATOM 1266 C C . LYS A 1 159 ? -3.577 1.917 26.586 1.00 65.19 159 LYS A C 1
ATOM 1268 O O . LYS A 1 159 ? -4.753 1.777 26.883 1.00 65.19 159 LYS A O 1
ATOM 1273 N N . ARG A 1 160 ? -3.036 3.119 26.347 1.00 64.81 160 ARG A N 1
ATOM 1274 C CA . ARG A 1 160 ? -3.810 4.364 26.484 1.00 64.81 160 ARG A CA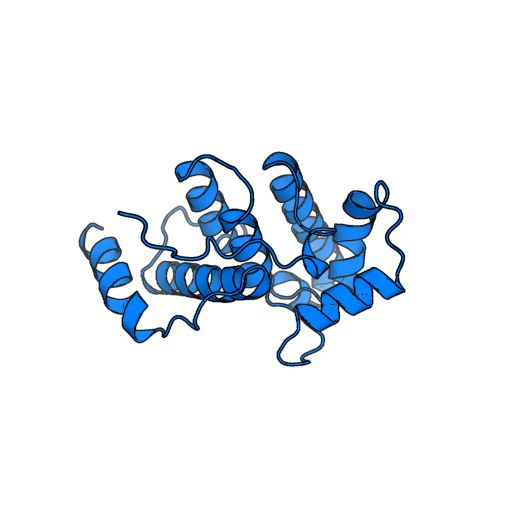 1
ATOM 1275 C C . ARG A 1 160 ? -5.060 4.388 25.612 1.00 64.81 160 ARG A C 1
ATOM 1277 O O . ARG A 1 160 ? -6.061 4.888 26.080 1.00 64.81 160 ARG A O 1
ATOM 1284 N N . TYR A 1 161 ? -5.021 3.875 24.384 1.00 58.00 161 TYR A N 1
ATOM 1285 C CA . TYR A 1 161 ? -6.197 3.885 23.503 1.00 58.00 161 TYR A CA 1
ATOM 1286 C C . TYR A 1 161 ? -7.228 2.798 23.835 1.00 58.00 161 TYR A C 1
ATOM 1288 O O . TYR A 1 161 ? -8.409 3.003 23.582 1.00 58.00 161 TYR A O 1
ATOM 1296 N N . CYS A 1 162 ? -6.805 1.670 24.413 1.00 52.56 162 CYS A N 1
ATOM 1297 C CA . CYS A 1 162 ? -7.717 0.598 24.828 1.00 52.56 162 CYS A CA 1
ATOM 1298 C C . CYS A 1 162 ? -8.377 0.871 26.185 1.00 52.56 162 CYS A C 1
ATOM 1300 O O . CYS A 1 162 ? -9.483 0.407 26.412 1.00 52.56 162 CYS A O 1
ATOM 1302 N N . ASP A 1 163 ? -7.718 1.620 27.073 1.00 51.19 163 ASP A N 1
ATOM 1303 C CA . ASP A 1 163 ? -8.228 1.912 28.421 1.00 51.19 163 ASP A CA 1
ATOM 1304 C C . ASP A 1 163 ? -9.339 3.003 28.424 1.00 51.19 163 ASP A C 1
ATOM 1306 O O . ASP A 1 163 ? -9.876 3.320 29.481 1.00 51.19 163 ASP A O 1
ATOM 1310 N N . TYR A 1 164 ? -9.694 3.575 27.259 1.00 43.56 164 TYR A N 1
ATOM 1311 C CA . TYR A 1 164 ? -10.846 4.486 27.061 1.00 43.56 164 TYR A CA 1
ATOM 1312 C C . TYR A 1 164 ? -12.035 3.830 26.325 1.00 43.56 164 TYR A C 1
ATOM 1314 O O . TYR A 1 164 ? -12.955 4.537 25.911 1.00 43.56 164 TYR A O 1
ATOM 1322 N N . SER A 1 165 ? -11.999 2.509 26.115 1.00 41.19 165 SER A N 1
ATOM 1323 C CA . SER A 1 165 ? -13.112 1.707 25.564 1.00 41.19 165 SER A CA 1
ATOM 1324 C C . SER A 1 165 ? -13.867 1.008 26.687 1.00 41.19 165 SER A C 1
ATOM 1326 O O . SER A 1 165 ? -15.099 0.862 26.551 1.00 41.19 165 SER A O 1
#

InterPro domains:
  IPR011992 EF-hand domain pair [SSF47473] (11-136)

Sequence (165 aa):
MGSKHSKGGVRAELQCIVPLKWSDLEQLHLRYQQEAHRRSRTDPQCQYFLSFNVFRAILTPVCAAASIDKAQLLATFDLLDRRQKRKLVAMDFFSGLALIVEAKKSAKFEFILSLLDNGGLKTVNKCELMMVLMASVRGLTMFKWVPEVREELMRPLAKRYCDYS